Protein AF-A0A5Q4DXT4-F1 (afdb_monomer_lite)

Foldseek 3Di:
DPPVVVVVVLVVVLVVLVVCLVPPLPVSLVVVVVQCVVDDVSVVVVVVSCVVRVSSVVSNVVSVVD

Secondary structure (DSSP, 8-state):
-HHHHHHHHHHHHHHHHHHHHHH-HHHHHHHHHHHHHT-HHHHHHHHHHHTT-HHHHHHHHHHTT-

Radius of gyration: 12.02 Å; chains: 1; bounding box: 24×23×35 Å

Sequence (66 aa):
PDQAKARKDIGQAGFLIRVLAADRPDELRMAYLDARASGPRWRARIDASLARLPKAAQALAKLDRS

Structure (mmCIF, N/CA/C/O backbone):
data_AF-A0A5Q4DXT4-F1
#
_entry.id   AF-A0A5Q4DXT4-F1
#
loop_
_atom_site.group_PDB
_atom_site.id
_atom_site.type_symbol
_atom_site.label_atom_id
_atom_site.label_alt_id
_atom_site.label_comp_id
_atom_site.label_asym_id
_atom_site.label_entity_id
_atom_site.label_seq_id
_atom_site.pdbx_PDB_ins_code
_atom_site.Cartn_x
_atom_site.Cartn_y
_atom_site.Cartn_z
_atom_site.occupancy
_atom_site.B_iso_or_equiv
_atom_site.auth_seq_id
_atom_site.auth_comp_id
_atom_site.auth_asym_id
_atom_site.auth_atom_id
_atom_site.pdbx_PDB_model_num
ATOM 1 N N . PRO A 1 1 ? -0.345 -12.560 -23.425 1.00 50.34 1 PRO A N 1
ATOM 2 C CA . PRO A 1 1 ? -0.240 -13.449 -22.238 1.00 50.34 1 PRO A CA 1
ATOM 3 C C . PRO A 1 1 ? -0.019 -12.696 -20.907 1.00 50.34 1 PRO A C 1
ATOM 5 O O . PRO A 1 1 ? -0.644 -13.052 -19.917 1.00 50.34 1 PRO A O 1
ATOM 8 N N . ASP A 1 2 ? 0.792 -11.630 -20.883 1.00 56.53 2 ASP A N 1
ATOM 9 C CA . ASP A 1 2 ? 1.190 -10.921 -19.646 1.00 56.53 2 ASP A CA 1
ATOM 10 C C . ASP A 1 2 ? 0.121 -10.049 -18.965 1.00 56.53 2 ASP A C 1
ATOM 12 O O . ASP A 1 2 ? 0.068 -9.949 -17.740 1.00 56.53 2 ASP A O 1
ATOM 16 N N . GLN A 1 3 ? -0.771 -9.418 -19.732 1.00 51.34 3 GLN A N 1
ATOM 17 C CA . GLN A 1 3 ? -1.680 -8.407 -19.171 1.00 51.34 3 GLN A CA 1
ATOM 18 C C . GLN A 1 3 ? -2.789 -8.985 -18.276 1.00 51.34 3 GLN A C 1
ATOM 20 O O . GLN A 1 3 ? -3.292 -8.292 -17.391 1.00 51.34 3 GLN A O 1
ATOM 25 N N . ALA A 1 4 ? -3.169 -10.249 -18.482 1.00 54.56 4 ALA A N 1
ATOM 26 C CA . ALA A 1 4 ? -4.194 -10.915 -17.676 1.00 54.56 4 ALA A CA 1
ATOM 27 C C . ALA A 1 4 ? -3.675 -11.292 -16.277 1.00 54.56 4 ALA A C 1
ATOM 29 O O . ALA A 1 4 ? -4.414 -11.175 -15.300 1.00 54.56 4 ALA A O 1
ATOM 30 N N . LYS A 1 5 ? -2.391 -11.671 -16.176 1.00 55.06 5 LYS A N 1
ATOM 31 C CA . LYS A 1 5 ? -1.713 -11.957 -14.905 1.00 55.06 5 LYS A CA 1
ATOM 32 C C . LYS A 1 5 ? -1.546 -10.673 -14.089 1.00 55.06 5 LYS A C 1
ATOM 34 O O . LYS A 1 5 ? -2.060 -10.586 -12.980 1.00 55.06 5 LYS A O 1
ATOM 39 N N . ALA A 1 6 ? -1.036 -9.616 -14.725 1.00 57.81 6 ALA A N 1
ATOM 40 C CA . ALA A 1 6 ? -0.846 -8.311 -14.090 1.00 57.81 6 ALA A CA 1
ATOM 41 C C . ALA A 1 6 ? -2.144 -7.682 -13.538 1.00 57.81 6 ALA A C 1
ATOM 43 O O . ALA A 1 6 ? -2.128 -7.047 -12.486 1.00 57.81 6 ALA A O 1
ATOM 44 N N . ARG A 1 7 ? -3.291 -7.851 -14.215 1.00 58.47 7 ARG A N 1
ATOM 45 C CA . ARG A 1 7 ? -4.586 -7.336 -13.723 1.00 58.47 7 ARG A CA 1
ATOM 46 C C . ARG A 1 7 ? -5.115 -8.115 -12.517 1.00 58.47 7 ARG A C 1
ATOM 48 O O . ARG A 1 7 ? -5.662 -7.494 -11.606 1.00 58.47 7 ARG A O 1
ATOM 55 N N . LYS A 1 8 ? -4.940 -9.442 -12.492 1.00 62.84 8 LYS A N 1
ATOM 56 C CA . LYS A 1 8 ? -5.263 -10.264 -11.313 1.00 62.84 8 LYS A CA 1
ATOM 57 C C . LYS A 1 8 ? -4.385 -9.883 -10.120 1.00 62.84 8 LYS A C 1
ATOM 59 O O . LYS A 1 8 ? -4.917 -9.696 -9.027 1.00 62.84 8 LYS A O 1
ATOM 64 N N . ASP A 1 9 ? -3.095 -9.665 -10.358 1.00 73.94 9 ASP A N 1
ATOM 65 C CA . ASP A 1 9 ? -2.131 -9.296 -9.316 1.00 73.94 9 ASP A CA 1
ATOM 66 C C . ASP A 1 9 ? -2.469 -7.937 -8.671 1.00 73.94 9 ASP A C 1
ATOM 68 O O . ASP A 1 9 ? -2.394 -7.787 -7.453 1.00 73.94 9 ASP A O 1
ATOM 72 N N . ILE A 1 10 ? -2.945 -6.962 -9.458 1.00 75.31 10 ILE A N 1
ATOM 73 C CA . ILE A 1 10 ? -3.382 -5.644 -8.958 1.00 75.31 10 ILE A CA 1
ATOM 74 C C . ILE A 1 10 ? -4.630 -5.761 -8.065 1.00 75.31 10 ILE A C 1
ATOM 76 O O . ILE A 1 10 ? -4.689 -5.155 -6.993 1.00 75.31 10 ILE A O 1
ATOM 80 N N . GLY A 1 11 ? -5.629 -6.551 -8.473 1.00 81.75 11 GLY A N 1
ATOM 81 C CA . GLY A 1 11 ? -6.850 -6.752 -7.684 1.00 81.75 11 GLY A CA 1
ATOM 82 C C . GLY A 1 11 ? -6.583 -7.456 -6.350 1.00 81.75 11 GLY A C 1
ATOM 83 O O . GLY A 1 11 ? -7.087 -7.029 -5.308 1.00 81.75 11 GLY A O 1
ATOM 84 N N . GLN A 1 12 ? -5.744 -8.494 -6.372 1.00 85.75 12 GLN A N 1
ATOM 85 C CA . GLN A 1 12 ? -5.356 -9.247 -5.181 1.00 85.75 12 GLN A CA 1
ATOM 86 C C . GLN A 1 12 ? -4.519 -8.396 -4.219 1.00 85.75 12 GLN A C 1
ATOM 88 O O . GLN A 1 12 ? -4.793 -8.401 -3.020 1.00 85.75 12 GLN A O 1
ATOM 93 N N . ALA A 1 13 ? -3.584 -7.591 -4.732 1.00 88.00 13 ALA A N 1
ATOM 94 C CA . ALA A 1 13 ? -2.828 -6.639 -3.920 1.00 88.00 13 ALA A CA 1
ATOM 95 C C . ALA A 1 13 ? -3.751 -5.616 -3.235 1.00 88.00 13 ALA A C 1
ATOM 97 O O . ALA A 1 13 ? -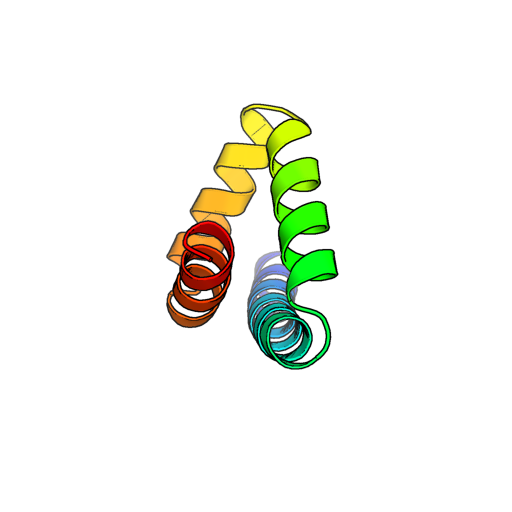3.635 -5.378 -2.035 1.00 88.00 13 ALA A O 1
ATOM 98 N N . GLY A 1 14 ? -4.726 -5.057 -3.959 1.00 90.06 14 GLY A N 1
ATOM 99 C CA . GLY A 1 14 ? -5.690 -4.114 -3.386 1.00 90.06 14 GLY A CA 1
ATOM 100 C C . GLY A 1 14 ? -6.631 -4.731 -2.342 1.00 90.06 14 GLY A C 1
ATOM 101 O O . GLY A 1 14 ? -7.116 -4.027 -1.454 1.00 90.06 14 GLY A O 1
ATOM 102 N N . PHE A 1 15 ? -6.925 -6.029 -2.429 1.00 91.00 15 PHE A N 1
ATOM 103 C CA . PHE A 1 15 ? -7.636 -6.753 -1.373 1.00 91.00 15 PHE A CA 1
ATOM 104 C C . PHE A 1 15 ? -6.736 -6.981 -0.154 1.00 91.00 15 PHE A C 1
ATOM 106 O O . PHE A 1 15 ? -7.118 -6.596 0.949 1.00 91.00 15 PHE A O 1
ATOM 113 N N . LEU A 1 16 ? -5.529 -7.510 -0.364 1.00 92.25 16 LEU A N 1
ATOM 114 C CA . LEU A 1 16 ? -4.574 -7.818 0.698 1.00 92.25 16 LEU A CA 1
ATOM 115 C C . LEU A 1 16 ? -4.201 -6.578 1.521 1.00 92.25 16 LEU A C 1
ATOM 117 O O . LEU A 1 16 ? -4.268 -6.622 2.744 1.00 92.25 16 LEU A O 1
ATOM 121 N N . ILE A 1 17 ? -3.910 -5.448 0.865 1.00 93.44 17 ILE A N 1
ATOM 122 C CA . ILE A 1 17 ? -3.606 -4.173 1.539 1.00 93.44 17 ILE A CA 1
ATOM 123 C C . ILE A 1 17 ? -4.762 -3.738 2.447 1.00 93.44 17 ILE A C 1
AT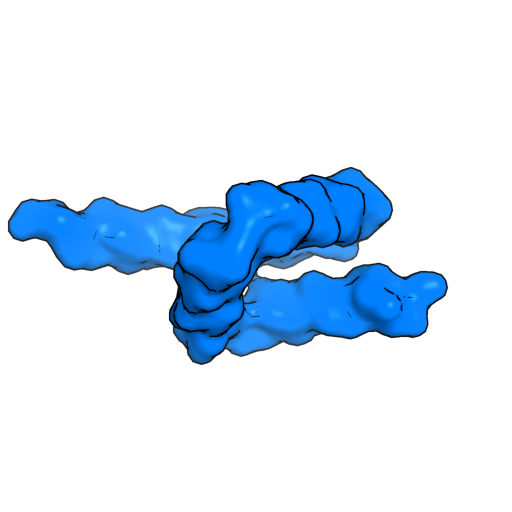OM 125 O O . ILE A 1 17 ? -4.526 -3.245 3.543 1.00 93.44 17 ILE A O 1
ATOM 129 N N . ARG A 1 18 ? -6.019 -3.926 2.028 1.00 92.94 18 ARG A N 1
ATOM 130 C CA . ARG A 1 18 ? -7.177 -3.540 2.851 1.00 92.94 18 ARG A CA 1
ATOM 131 C C . ARG A 1 18 ? -7.362 -4.445 4.064 1.00 92.94 18 ARG A C 1
ATOM 133 O O . ARG A 1 18 ? -7.716 -3.935 5.119 1.00 92.94 18 ARG A O 1
ATOM 140 N N . VAL A 1 19 ? -7.139 -5.750 3.911 1.00 95.06 19 VAL A N 1
ATOM 141 C CA . VAL A 1 19 ? -7.204 -6.707 5.027 1.00 95.06 19 VAL A CA 1
ATOM 142 C C . VAL A 1 19 ? -6.104 -6.402 6.040 1.00 95.06 19 VAL A C 1
ATOM 144 O O . VAL A 1 19 ? -6.386 -6.250 7.222 1.00 95.06 19 VAL A O 1
ATOM 147 N N . LEU A 1 20 ? -4.869 -6.221 5.569 1.00 93.81 20 LEU A N 1
ATOM 148 C CA . LEU A 1 20 ? -3.733 -5.909 6.434 1.00 93.81 20 LEU A CA 1
ATOM 149 C C . LEU A 1 20 ? -3.874 -4.539 7.108 1.00 93.81 20 LEU A C 1
ATOM 151 O O . LEU A 1 20 ? -3.525 -4.407 8.270 1.00 93.81 20 LEU A O 1
ATOM 155 N N . ALA A 1 21 ? -4.456 -3.540 6.441 1.00 94.31 21 ALA A N 1
ATOM 156 C CA . ALA A 1 21 ? -4.718 -2.241 7.064 1.00 94.31 21 ALA A CA 1
ATOM 157 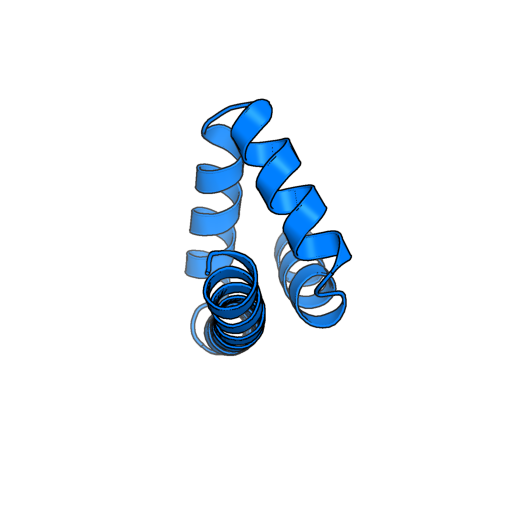C C . ALA A 1 21 ? -5.721 -2.315 8.229 1.00 94.31 21 ALA A C 1
ATOM 159 O O . ALA A 1 21 ? -5.745 -1.404 9.049 1.00 94.31 21 ALA A O 1
ATOM 160 N N . ALA A 1 22 ? -6.555 -3.358 8.282 1.00 93.38 22 ALA A N 1
ATOM 161 C CA . ALA A 1 22 ? -7.514 -3.574 9.361 1.00 93.38 22 ALA A CA 1
ATOM 162 C C . ALA A 1 22 ? -6.955 -4.476 10.472 1.00 93.38 22 ALA A C 1
ATOM 164 O O . ALA A 1 22 ? -7.150 -4.172 11.642 1.00 93.38 22 ALA A O 1
ATOM 165 N N . ASP A 1 23 ? -6.282 -5.571 10.109 1.00 95.62 23 ASP A N 1
ATOM 166 C CA . ASP A 1 23 ? -5.813 -6.589 11.063 1.00 95.62 23 ASP A CA 1
ATOM 167 C C . ASP A 1 23 ? -4.419 -6.273 11.627 1.00 95.62 23 ASP A C 1
ATOM 169 O O . ASP A 1 23 ? -4.131 -6.558 12.785 1.00 95.62 23 ASP A O 1
ATOM 173 N N . ARG A 1 24 ? -3.537 -5.693 10.801 1.00 95.62 24 ARG A N 1
ATOM 174 C CA . ARG A 1 24 ? -2.100 -5.512 11.087 1.00 95.62 24 ARG A CA 1
ATOM 175 C C . ARG A 1 24 ? -1.562 -4.195 10.505 1.00 95.62 24 ARG A C 1
ATOM 177 O O . ARG A 1 24 ? -0.699 -4.212 9.618 1.00 95.62 24 ARG A O 1
ATOM 184 N N . PRO A 1 25 ? -2.087 -3.040 10.956 1.00 94.44 25 PRO A N 1
ATOM 185 C CA . PRO A 1 25 ? -1.762 -1.737 10.376 1.00 94.44 25 PRO A CA 1
ATOM 186 C C . PRO A 1 25 ? -0.269 -1.388 10.476 1.00 94.44 25 PRO A C 1
ATOM 188 O O . PRO A 1 25 ? 0.301 -0.886 9.505 1.00 94.44 25 PRO A O 1
ATOM 191 N N . ASP A 1 26 ? 0.381 -1.706 11.598 1.00 93.31 26 ASP A N 1
ATOM 192 C CA . ASP A 1 26 ? 1.802 -1.415 11.821 1.00 93.31 26 ASP A CA 1
ATOM 193 C C . ASP A 1 26 ? 2.723 -2.268 10.943 1.00 93.31 26 ASP A C 1
ATOM 195 O O . ASP A 1 26 ? 3.644 -1.744 10.313 1.00 93.31 26 ASP A O 1
ATOM 199 N N . GLU A 1 27 ? 2.442 -3.571 10.828 1.00 94.00 27 GLU A N 1
ATOM 200 C CA . GLU A 1 27 ? 3.187 -4.473 9.940 1.00 94.00 27 GLU A CA 1
ATOM 201 C C . GLU A 1 27 ? 3.059 -4.030 8.480 1.00 94.00 27 GLU A C 1
ATOM 203 O O . GLU A 1 27 ? 4.051 -3.977 7.749 1.00 94.00 27 GLU A O 1
ATOM 208 N N . LEU A 1 28 ? 1.848 -3.652 8.052 1.00 94.69 28 LEU A N 1
ATOM 209 C CA . LEU A 1 28 ? 1.618 -3.144 6.703 1.00 94.69 28 LEU A CA 1
ATOM 210 C C . LEU A 1 28 ? 2.389 -1.845 6.449 1.00 94.69 28 LEU A C 1
ATOM 212 O O . LEU A 1 28 ? 2.969 -1.675 5.374 1.00 94.69 28 LEU A O 1
ATOM 216 N N . ARG A 1 29 ? 2.400 -0.931 7.424 1.00 93.88 29 ARG A N 1
ATOM 217 C CA . ARG A 1 29 ? 3.137 0.332 7.340 1.00 93.88 29 ARG A CA 1
ATOM 218 C C . ARG A 1 29 ? 4.637 0.085 7.206 1.00 93.88 29 ARG A C 1
ATOM 220 O O . ARG A 1 29 ? 5.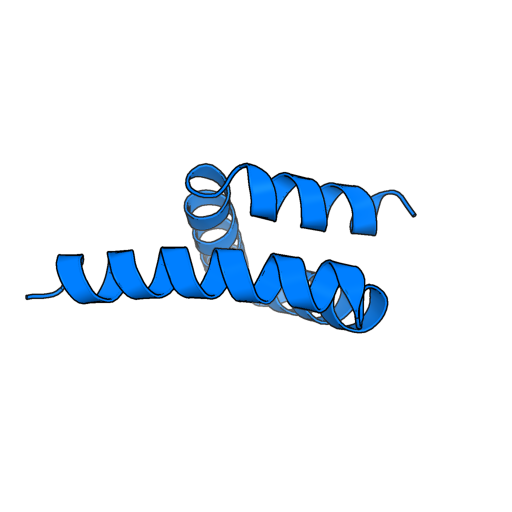249 0.637 6.295 1.00 93.88 29 ARG A O 1
ATOM 227 N N . MET A 1 30 ? 5.210 -0.772 8.049 1.00 93.19 30 MET A N 1
ATOM 228 C CA . MET A 1 30 ? 6.632 -1.125 7.994 1.00 93.19 30 MET A CA 1
ATOM 229 C C . MET A 1 30 ? 7.006 -1.763 6.655 1.00 93.19 30 MET A C 1
ATOM 231 O O . MET A 1 30 ? 7.901 -1.271 5.970 1.00 93.19 30 MET A O 1
ATOM 235 N N . ALA A 1 31 ? 6.249 -2.769 6.210 1.00 92.38 31 ALA A N 1
ATOM 236 C CA . ALA A 1 31 ? 6.489 -3.422 4.926 1.00 92.38 31 ALA A CA 1
ATOM 237 C C . ALA A 1 31 ? 6.395 -2.441 3.743 1.00 92.38 31 ALA A C 1
ATOM 239 O O . ALA A 1 31 ? 7.169 -2.527 2.788 1.00 92.38 31 ALA A O 1
ATOM 240 N N . TYR A 1 32 ? 5.464 -1.485 3.795 1.00 92.00 32 TYR A N 1
ATOM 241 C CA . TYR A 1 32 ? 5.338 -0.442 2.780 1.00 92.00 32 TYR A CA 1
ATOM 242 C C . TYR A 1 32 ? 6.545 0.507 2.762 1.00 92.00 32 TYR A C 1
ATOM 244 O O . TYR A 1 32 ? 7.041 0.845 1.683 1.00 92.00 32 TYR A O 1
ATOM 252 N N . LEU A 1 33 ? 7.036 0.927 3.930 1.00 91.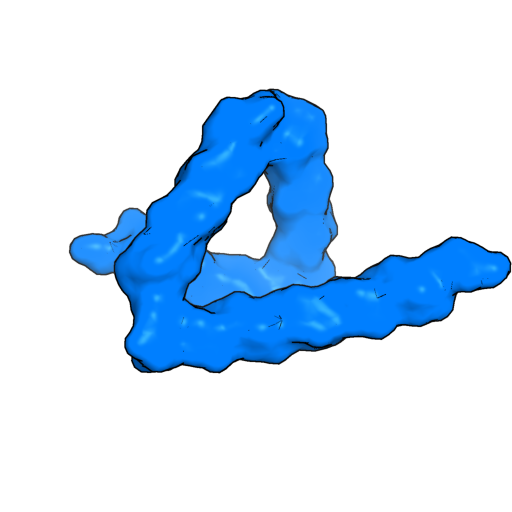75 33 LEU A N 1
ATOM 253 C CA . LEU A 1 33 ? 8.219 1.782 4.043 1.00 91.75 33 LEU A CA 1
ATOM 254 C C . LEU A 1 33 ? 9.478 1.068 3.532 1.00 91.75 33 LEU A C 1
ATOM 256 O O . LEU A 1 33 ? 10.192 1.633 2.699 1.00 91.75 33 LEU A O 1
ATOM 260 N N . ASP A 1 34 ? 9.686 -0.189 3.921 1.00 92.25 34 ASP A N 1
ATOM 261 C CA . ASP A 1 34 ? 10.815 -1.015 3.474 1.00 92.25 34 ASP A CA 1
ATOM 262 C C . ASP A 1 34 ? 10.789 -1.244 1.955 1.00 92.25 34 ASP A C 1
ATOM 264 O O . ASP A 1 34 ? 11.797 -1.089 1.252 1.00 92.25 34 ASP A O 1
ATOM 268 N N . ALA A 1 35 ? 9.607 -1.522 1.397 1.00 89.19 35 ALA A N 1
ATOM 269 C CA . ALA A 1 35 ? 9.439 -1.682 -0.044 1.00 89.19 35 ALA A CA 1
ATOM 270 C C . ALA A 1 35 ? 9.763 -0.387 -0.816 1.00 89.19 35 ALA A C 1
ATOM 272 O O . ALA A 1 35 ? 10.312 -0.435 -1.920 1.00 89.19 35 ALA A O 1
ATOM 273 N N . ARG A 1 36 ? 9.482 0.792 -0.244 1.00 88.88 36 ARG A N 1
ATOM 274 C CA . ARG A 1 36 ? 9.880 2.084 -0.835 1.00 88.88 36 ARG A CA 1
ATOM 275 C C . ARG A 1 36 ? 11.365 2.388 -0.659 1.00 88.88 36 ARG A C 1
ATOM 277 O O . ARG A 1 36 ? 11.929 3.064 -1.521 1.00 88.88 36 ARG A O 1
ATOM 284 N N . ALA A 1 37 ? 11.991 1.901 0.410 1.00 90.88 37 ALA A N 1
ATOM 285 C CA . ALA A 1 37 ? 13.425 2.045 0.664 1.00 90.88 37 ALA A CA 1
ATOM 286 C C . ALA A 1 37 ? 14.291 1.190 -0.280 1.00 90.88 37 ALA A C 1
ATOM 288 O O . ALA A 1 37 ? 15.456 1.506 -0.499 1.00 90.88 37 ALA A O 1
ATOM 289 N N . SER A 1 38 ? 13.705 0.176 -0.928 1.00 89.56 38 SER A N 1
ATOM 290 C CA . SER A 1 38 ? 14.377 -0.718 -1.888 1.00 89.56 38 SER A CA 1
ATOM 291 C C . SER A 1 38 ? 14.931 -0.021 -3.149 1.00 89.56 38 SER A C 1
ATOM 293 O O . SER A 1 38 ? 15.633 -0.642 -3.947 1.00 89.56 38 SER A O 1
ATOM 295 N N . GLY A 1 39 ? 14.627 1.266 -3.359 1.00 90.94 39 GLY A N 1
ATOM 296 C CA . GLY A 1 39 ? 15.257 2.114 -4.373 1.00 90.94 39 GLY A CA 1
ATOM 297 C C . GLY A 1 39 ? 14.268 2.875 -5.268 1.00 90.94 39 GLY A C 1
ATOM 298 O O . GLY A 1 39 ? 13.083 2.533 -5.346 1.00 90.94 39 GLY A O 1
ATOM 299 N N . PRO A 1 40 ? 14.737 3.900 -6.006 1.00 89.44 40 PRO A N 1
ATOM 300 C CA . PRO A 1 40 ? 13.873 4.837 -6.734 1.00 89.44 40 PRO A CA 1
ATOM 301 C C . PRO A 1 40 ? 13.021 4.164 -7.819 1.00 89.44 40 PRO A C 1
ATOM 303 O O . PRO A 1 40 ? 11.856 4.515 -8.006 1.00 89.44 40 PRO A O 1
ATOM 306 N N . ARG A 1 41 ? 13.559 3.140 -8.494 1.00 88.75 41 ARG A N 1
ATOM 307 C CA . ARG A 1 41 ? 12.816 2.363 -9.499 1.00 88.75 41 ARG A CA 1
ATOM 308 C C . ARG A 1 41 ? 11.681 1.550 -8.876 1.00 88.75 41 ARG A C 1
ATOM 310 O O . ARG A 1 41 ? 10.614 1.431 -9.474 1.00 88.75 41 ARG A O 1
ATOM 317 N N . TRP A 1 42 ? 11.911 0.984 -7.695 1.00 85.62 42 TRP A N 1
ATOM 318 C CA . TRP A 1 42 ? 10.915 0.197 -6.970 1.00 85.62 42 TRP A CA 1
ATOM 319 C C . TRP A 1 42 ? 9.805 1.101 -6.431 1.00 85.62 42 TRP A C 1
ATOM 321 O O . TRP A 1 42 ? 8.625 0.821 -6.640 1.00 85.62 42 TRP A O 1
ATOM 331 N N . ARG A 1 43 ? 10.184 2.258 -5.879 1.00 90.12 43 ARG A N 1
ATOM 332 C CA . ARG A 1 43 ? 9.258 3.308 -5.444 1.00 90.12 43 ARG A CA 1
ATOM 333 C C . ARG A 1 43 ? 8.322 3.759 -6.568 1.00 90.12 43 ARG A C 1
ATOM 335 O O . ARG A 1 43 ? 7.111 3.698 -6.403 1.00 90.12 43 ARG A O 1
ATOM 342 N N . ALA A 1 44 ? 8.864 4.081 -7.745 1.00 90.50 44 ALA A N 1
ATOM 343 C CA . ALA A 1 44 ? 8.061 4.493 -8.898 1.00 90.50 44 ALA A CA 1
ATOM 344 C C . ALA A 1 44 ? 7.063 3.410 -9.358 1.00 90.50 44 ALA A C 1
ATOM 346 O O . ALA A 1 44 ? 5.950 3.722 -9.782 1.00 90.50 44 ALA A O 1
ATOM 347 N N . ARG A 1 45 ? 7.431 2.124 -9.259 1.00 88.62 45 ARG A N 1
ATOM 348 C CA . ARG A 1 45 ? 6.529 1.005 -9.589 1.00 88.62 45 ARG A CA 1
ATOM 349 C C . ARG A 1 45 ? 5.402 0.847 -8.573 1.00 88.62 45 ARG A C 1
ATOM 351 O O . ARG A 1 45 ? 4.270 0.575 -8.980 1.00 88.62 45 ARG A O 1
ATOM 358 N N . ILE A 1 46 ? 5.696 1.011 -7.282 1.00 88.75 46 ILE A N 1
ATOM 359 C CA . ILE A 1 46 ? 4.677 1.030 -6.227 1.00 88.75 46 ILE A CA 1
ATOM 360 C C . ILE A 1 46 ? 3.708 2.184 -6.487 1.00 88.75 46 ILE A C 1
ATOM 362 O O . ILE A 1 46 ? 2.504 1.950 -6.576 1.00 88.75 46 ILE A O 1
ATOM 366 N N . ASP A 1 47 ? 4.225 3.395 -6.694 1.00 90.12 47 ASP A N 1
ATOM 367 C CA . ASP A 1 47 ? 3.411 4.596 -6.897 1.00 90.12 47 ASP A CA 1
ATOM 368 C C . ASP A 1 47 ? 2.502 4.452 -8.136 1.00 90.12 47 ASP A C 1
ATOM 370 O O . ASP A 1 47 ? 1.297 4.701 -8.066 1.00 90.12 47 ASP A O 1
ATOM 374 N N . ALA A 1 48 ? 3.029 3.930 -9.251 1.00 90.44 48 ALA A N 1
ATOM 375 C CA . ALA A 1 48 ? 2.243 3.645 -10.457 1.00 90.44 48 ALA A CA 1
ATOM 376 C C . ALA A 1 48 ? 1.158 2.570 -10.241 1.00 90.44 48 ALA A C 1
ATOM 378 O O . ALA A 1 48 ? 0.091 2.618 -10.861 1.00 90.44 48 ALA A O 1
ATOM 379 N N . SER A 1 49 ? 1.411 1.594 -9.366 1.00 87.44 49 SER A N 1
ATOM 380 C CA . SER A 1 49 ? 0.437 0.551 -9.022 1.00 87.44 49 SER A CA 1
ATOM 381 C C . SER A 1 49 ? -0.661 1.097 -8.105 1.00 87.44 49 SER A C 1
ATOM 383 O O . SER A 1 49 ? -1.840 0.807 -8.311 1.00 87.44 49 SER A O 1
ATOM 385 N N . LEU A 1 50 ? -0.300 1.947 -7.142 1.00 89.81 50 LEU A N 1
ATOM 386 C CA . LEU A 1 50 ? -1.234 2.604 -6.227 1.00 89.81 50 LEU A CA 1
ATOM 387 C C . LEU A 1 50 ? -2.120 3.637 -6.928 1.00 89.81 50 LEU A C 1
ATOM 389 O O . LEU A 1 50 ? -3.296 3.746 -6.585 1.00 89.81 50 LEU A O 1
ATOM 393 N N . ALA A 1 51 ? -1.622 4.311 -7.968 1.00 90.19 51 ALA A N 1
ATOM 394 C CA . ALA A 1 51 ? -2.432 5.193 -8.813 1.00 90.19 51 ALA A CA 1
ATOM 395 C C . ALA A 1 51 ? -3.630 4.467 -9.461 1.00 90.19 51 ALA A C 1
ATOM 397 O O . ALA A 1 51 ? -4.661 5.076 -9.735 1.00 90.19 51 ALA A O 1
ATOM 398 N N . ARG A 1 52 ? -3.524 3.146 -9.665 1.00 89.12 52 ARG A N 1
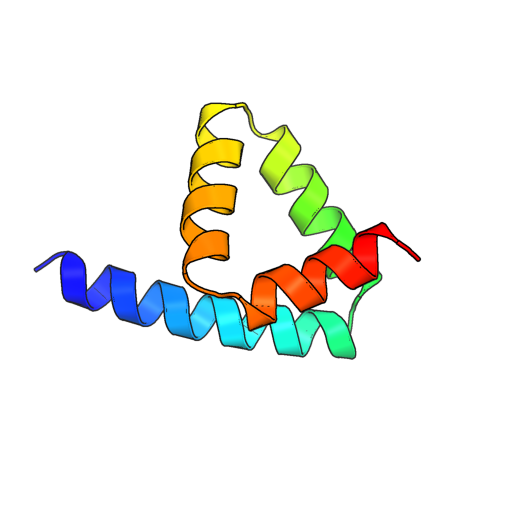ATOM 399 C CA . ARG A 1 52 ? -4.601 2.287 -10.190 1.00 89.12 52 ARG A CA 1
ATOM 400 C C . ARG A 1 52 ? -5.497 1.690 -9.099 1.00 89.12 52 ARG A C 1
ATOM 402 O O . ARG A 1 52 ? -6.502 1.060 -9.416 1.00 89.12 52 ARG A O 1
ATOM 409 N N . LEU A 1 53 ? -5.148 1.878 -7.826 1.00 89.69 53 LEU A N 1
ATOM 410 C CA . LEU A 1 53 ? -5.823 1.314 -6.656 1.00 89.69 53 LEU A CA 1
ATOM 411 C C . LEU A 1 53 ? -6.117 2.412 -5.615 1.00 89.69 53 LEU A C 1
ATOM 413 O O . LEU A 1 53 ? -5.569 2.378 -4.510 1.00 89.69 53 LEU A O 1
ATOM 417 N N . PRO A 1 54 ? -7.025 3.364 -5.902 1.00 89.44 54 PRO A N 1
ATOM 418 C CA . PRO A 1 54 ? -7.245 4.531 -5.041 1.00 89.44 54 PRO A CA 1
ATOM 419 C C . PRO A 1 54 ? -7.657 4.162 -3.607 1.00 89.44 54 PRO A C 1
ATOM 421 O O . PRO A 1 54 ? -7.256 4.824 -2.654 1.00 89.44 54 PRO A O 1
ATOM 424 N N . LYS A 1 55 ? -8.402 3.062 -3.426 1.00 90.31 55 LYS A N 1
ATOM 425 C CA . LYS A 1 55 ? -8.781 2.561 -2.092 1.00 90.31 55 LYS A CA 1
ATOM 426 C C . LYS A 1 55 ? -7.582 2.039 -1.292 1.00 90.31 55 LYS A C 1
ATOM 428 O O . LYS A 1 55 ? -7.523 2.254 -0.087 1.00 90.31 55 LYS A O 1
ATOM 433 N N . ALA A 1 56 ? -6.639 1.364 -1.951 1.00 91.69 56 ALA A N 1
ATOM 434 C CA . ALA A 1 56 ? -5.425 0.865 -1.307 1.00 91.69 56 ALA A CA 1
ATOM 435 C C . ALA A 1 56 ? -4.472 2.022 -0.972 1.00 91.69 56 ALA A C 1
ATOM 437 O O . ALA A 1 56 ? -3.942 2.078 0.133 1.00 91.69 56 ALA A O 1
ATOM 438 N N . ALA A 1 57 ? -4.334 2.988 -1.886 1.00 92.50 57 ALA A N 1
ATOM 439 C CA . ALA A 1 57 ? -3.563 4.206 -1.656 1.00 92.50 57 ALA A CA 1
ATOM 440 C C . ALA A 1 57 ? -4.095 5.002 -0.453 1.00 92.50 57 ALA A C 1
ATOM 442 O O . ALA A 1 57 ? -3.315 5.423 0.395 1.00 92.50 57 ALA A O 1
ATOM 443 N N . GLN A 1 58 ? -5.419 5.154 -0.328 1.00 93.19 58 GLN A N 1
ATOM 444 C CA . GLN A 1 58 ? -6.026 5.794 0.843 1.00 93.19 58 GLN A CA 1
ATOM 445 C C . GLN A 1 58 ? -5.779 5.024 2.141 1.00 93.19 58 GLN A C 1
ATOM 447 O O . GLN A 1 58 ? -5.554 5.657 3.166 1.00 93.19 58 GLN A O 1
ATOM 452 N N . ALA A 1 59 ? -5.833 3.687 2.119 1.00 92.50 59 ALA A N 1
ATOM 453 C CA . ALA A 1 59 ? -5.536 2.883 3.302 1.00 92.50 59 ALA A CA 1
ATOM 454 C C . ALA A 1 59 ? -4.097 3.135 3.775 1.00 92.50 59 ALA A C 1
ATOM 456 O O . ALA A 1 59 ? -3.901 3.520 4.919 1.00 92.50 59 ALA A O 1
ATOM 457 N N . LEU A 1 60 ? -3.117 3.047 2.871 1.00 92.00 60 LEU A N 1
ATOM 458 C CA . LEU A 1 60 ? -1.709 3.315 3.183 1.00 92.00 60 LEU A CA 1
ATOM 459 C C . LEU A 1 60 ? -1.468 4.763 3.642 1.00 92.00 60 LEU A C 1
ATOM 461 O O . LEU A 1 60 ? -0.728 4.989 4.592 1.00 92.00 60 LEU A O 1
ATOM 465 N N . ALA A 1 61 ? -2.125 5.747 3.021 1.00 90.94 61 ALA A N 1
ATOM 466 C CA . ALA A 1 61 ? -1.997 7.153 3.407 1.00 90.94 61 ALA A CA 1
ATOM 467 C C . ALA A 1 61 ? -2.562 7.458 4.804 1.00 90.94 61 ALA A C 1
ATOM 469 O O . ALA A 1 61 ? -2.114 8.406 5.444 1.00 90.94 61 ALA A O 1
ATOM 470 N N . LYS A 1 62 ? -3.548 6.686 5.279 1.00 90.94 62 LYS A N 1
ATOM 471 C CA . LYS A 1 62 ? -4.054 6.801 6.654 1.00 90.94 62 LYS A CA 1
ATOM 472 C C . LYS A 1 62 ? -3.034 6.280 7.663 1.00 90.94 62 LYS A C 1
ATOM 474 O O . LYS A 1 62 ? -2.842 6.932 8.677 1.00 90.94 62 LYS A O 1
ATOM 479 N N . LEU A 1 63 ? -2.355 5.175 7.345 1.00 88.94 63 LEU A N 1
ATOM 480 C CA . LEU A 1 63 ? -1.325 4.584 8.208 1.00 88.94 63 LEU A CA 1
ATOM 481 C C . LEU A 1 63 ? -0.110 5.502 8.390 1.00 88.94 63 LEU A C 1
ATOM 483 O O . LEU A 1 63 ? 0.524 5.475 9.432 1.00 88.94 63 LEU A O 1
ATOM 487 N N . ASP A 1 64 ? 0.227 6.312 7.386 1.00 81.81 64 ASP A N 1
ATOM 488 C CA . ASP A 1 64 ? 1.377 7.229 7.454 1.00 81.81 64 ASP A CA 1
ATOM 489 C C . ASP A 1 64 ? 1.091 8.516 8.253 1.00 81.81 64 ASP A C 1
ATOM 491 O O . ASP A 1 64 ? 2.007 9.261 8.586 1.00 81.81 64 ASP A O 1
ATOM 495 N N . ARG A 1 65 ? -0.187 8.799 8.534 1.00 76.44 65 ARG A N 1
ATOM 496 C CA . ARG A 1 65 ? -0.642 9.989 9.276 1.00 76.44 65 ARG A CA 1
ATOM 497 C C . ARG A 1 65 ? -0.976 9.706 10.744 1.00 76.44 65 ARG A C 1
ATOM 499 O O . ARG A 1 65 ? -1.342 10.646 11.447 1.00 76.44 65 ARG A O 1
ATOM 506 N N . SER A 1 66 ? -0.927 8.443 11.159 1.00 60.41 66 SER A N 1
ATOM 507 C CA . SER A 1 66 ? -1.090 7.987 12.545 1.00 60.41 66 SER A CA 1
ATOM 508 C C . SER A 1 66 ? 0.270 7.838 13.210 1.00 60.41 66 SER A C 1
ATOM 510 O O . SER A 1 66 ? 0.333 8.158 14.414 1.00 60.41 66 SER A O 1
#

pLDDT: mean 85.46, std 12.37, range [50.34, 95.62]